Protein AF-A0A8S2L540-F1 (afdb_monomer)

Foldseek 3Di:
DDDPDDDPVNVVVVVVVVVVCCVVPVPDDDDDDDDPDDDPCVVDPPDDDDPQQQDAQDWDWDDDPPDRDIDIDTGRGGNVVVVVD

Solvent-accessible surface area (backbone atoms only — not comparable to full-atom values): 5683 Å² total; per-residue (Å²): 137,85,71,95,74,78,47,71,68,57,56,54,49,52,50,52,53,50,53,53,43,40,73,78,40,73,87,63,87,80,81,83,74,88,71,80,78,80,54,73,71,76,78,43,78,94,59,80,81,75,58,73,54,72,36,51,66,44,77,49,76,49,74,50,94,88,47,95,60,71,48,78,49,75,38,78,55,32,42,53,63,67,76,69,111

Radius of gyration: 24.69 Å; Cα contacts (8 Å, |Δi|>4): 61; chains: 1; bounding box: 48×24×63 Å

Secondary structure (DSSP, 8-state):
---TT--HHHHHHHHHHHHHHHHH-TT--------PPPPHHHHS-SSPPPPGGG--SEEEEEEETTEEEEEEEEESS-HHHHH--

pLDDT: mean 84.96, std 9.53, range [48.75, 95.12]

Sequence (85 aa):
LDIPFTGQATKVFGKRLRNLAKAVRPNTVLLTVPRPPPAVRDSFHNKDPIPKDIQSKLVYKIEKCDCESVYVGKTDRQATRRFGE

Organism: NCBI:txid1234261

Nearest PDB structures (foldseek):
  7y4l-assembly1_b7  TM=2.382E-01  e=6.531E+00  Porphyridium purpureum

Mean predicted aligned er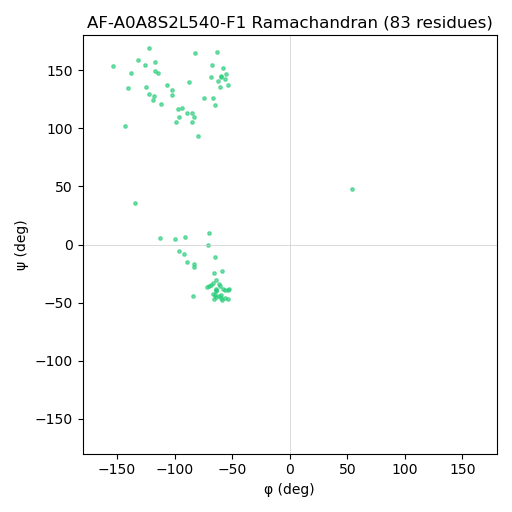ror: 12.78 Å

Structure (mmCIF, N/CA/C/O backbone):
data_AF-A0A8S2L540-F1
#
_entry.id   AF-A0A8S2L540-F1
#
loop_
_atom_site.group_PDB
_atom_site.id
_atom_site.type_symbol
_atom_site.l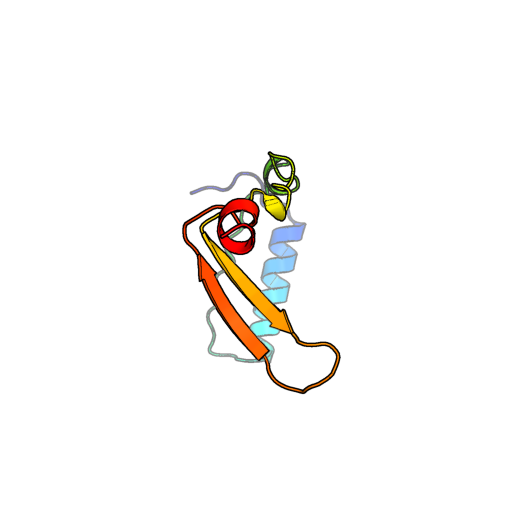abel_atom_id
_atom_site.label_alt_id
_atom_site.label_comp_id
_atom_site.label_asym_id
_atom_site.label_entity_id
_atom_site.label_seq_id
_atom_site.pdbx_PDB_ins_code
_atom_site.Cartn_x
_atom_site.Cartn_y
_atom_site.Cartn_z
_atom_site.occupancy
_atom_site.B_iso_or_equiv
_atom_site.auth_seq_id
_atom_site.auth_comp_id
_atom_site.auth_asym_id
_atom_site.auth_atom_id
_atom_site.pdbx_PDB_model_num
ATOM 1 N N . LEU A 1 1 ? -0.318 -6.844 27.439 1.00 49.09 1 LEU A N 1
ATOM 2 C CA . LEU A 1 1 ? 0.116 -5.791 26.494 1.00 49.09 1 LEU A CA 1
ATOM 3 C C . LEU A 1 1 ? -0.797 -4.596 26.710 1.00 49.09 1 LEU A C 1
ATOM 5 O O . LEU A 1 1 ? -1.875 -4.546 26.131 1.00 49.09 1 LEU A O 1
ATOM 9 N N . ASP A 1 2 ? -0.413 -3.711 27.626 1.00 48.75 2 ASP A N 1
ATOM 10 C CA . ASP A 1 2 ? -1.144 -2.471 27.884 1.00 48.75 2 ASP A CA 1
ATOM 11 C C . ASP A 1 2 ? -0.666 -1.427 26.877 1.00 48.75 2 ASP A C 1
ATOM 13 O O . ASP A 1 2 ? 0.508 -1.063 26.857 1.00 48.75 2 ASP A O 1
ATOM 17 N N . ILE A 1 3 ? -1.551 -1.012 25.973 1.00 59.28 3 ILE A N 1
ATOM 18 C CA . ILE A 1 3 ? -1.237 0.023 24.988 1.00 59.28 3 ILE A CA 1
ATOM 19 C C . ILE A 1 3 ? -1.591 1.358 25.649 1.00 59.28 3 ILE A C 1
ATOM 21 O O . ILE A 1 3 ? -2.774 1.612 25.886 1.00 59.28 3 ILE A O 1
ATOM 25 N N . PRO A 1 4 ? -0.608 2.226 25.940 1.00 58.41 4 PRO A N 1
ATOM 26 C CA . PRO A 1 4 ? -0.757 3.306 26.918 1.00 58.41 4 PRO A CA 1
ATOM 27 C C . PRO A 1 4 ? -1.678 4.458 26.477 1.00 58.41 4 PRO A C 1
ATOM 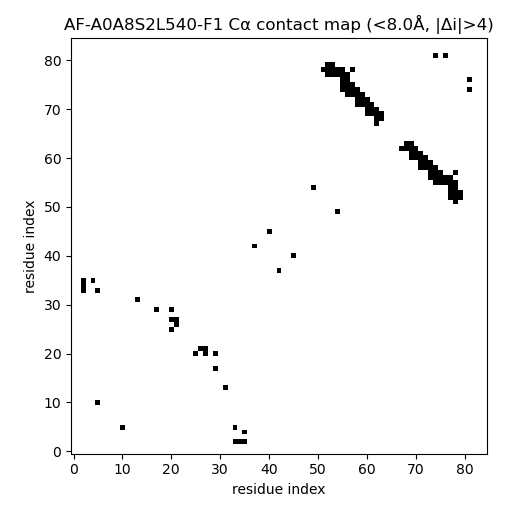29 O O . PRO A 1 4 ? -1.875 5.404 27.228 1.00 58.41 4 PRO A O 1
ATOM 32 N N . PHE A 1 5 ? -2.254 4.407 25.270 1.00 63.78 5 PHE A N 1
ATOM 33 C CA . PHE A 1 5 ? -2.883 5.566 24.632 1.00 63.78 5 PHE A CA 1
ATOM 34 C C . PHE A 1 5 ? 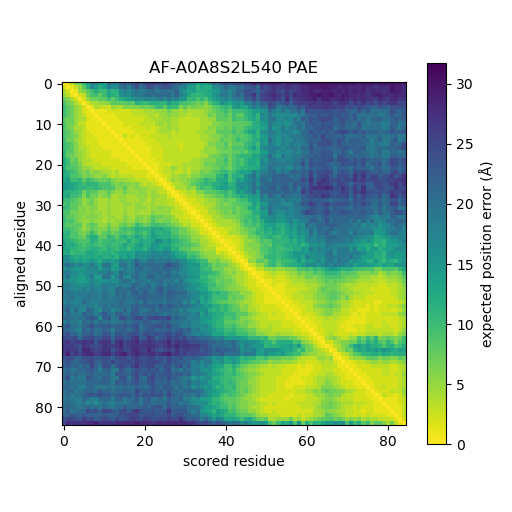-4.254 5.292 23.991 1.00 63.78 5 PHE A C 1
ATOM 36 O O . PHE A 1 5 ? -4.610 5.881 22.970 1.00 63.78 5 PHE A O 1
ATOM 43 N N . THR A 1 6 ? -5.091 4.424 24.573 1.00 70.12 6 THR A N 1
ATOM 44 C CA . THR A 1 6 ? -6.507 4.382 24.157 1.00 70.12 6 THR A CA 1
ATOM 45 C C . THR A 1 6 ? -7.299 5.512 24.816 1.00 70.12 6 THR A C 1
ATOM 47 O O . THR A 1 6 ? -7.812 5.363 25.927 1.00 70.12 6 THR A O 1
ATOM 50 N N . GLY A 1 7 ? -7.415 6.646 24.124 1.00 80.38 7 GLY A N 1
ATOM 51 C CA . GLY A 1 7 ? -8.291 7.745 24.534 1.00 80.38 7 GLY A CA 1
ATOM 52 C C . GLY A 1 7 ? -9.778 7.354 24.540 1.00 80.38 7 GLY A C 1
ATOM 53 O O . GLY A 1 7 ? -10.184 6.339 23.963 1.00 80.38 7 GLY A O 1
ATOM 54 N N . GLN A 1 8 ? -10.622 8.179 25.172 1.00 85.69 8 GLN A N 1
ATOM 55 C CA . GLN A 1 8 ? -12.076 7.947 25.230 1.00 85.69 8 GLN A CA 1
ATOM 56 C C . GLN A 1 8 ? -12.709 7.849 23.835 1.00 85.69 8 GLN A C 1
ATOM 58 O O . GLN A 1 8 ? -13.551 6.982 23.601 1.00 85.69 8 GLN A O 1
ATOM 63 N N . ALA A 1 9 ? -12.248 8.664 22.883 1.00 85.38 9 ALA A N 1
ATOM 64 C CA . ALA A 1 9 ? -12.711 8.629 21.497 1.00 85.38 9 ALA A CA 1
ATOM 65 C C . ALA A 1 9 ? -12.544 7.234 20.863 1.00 85.38 9 ALA A C 1
ATOM 67 O O . ALA A 1 9 ? -13.493 6.696 20.293 1.00 85.38 9 ALA A O 1
ATOM 68 N N . THR A 1 10 ? -11.384 6.595 21.045 1.00 85.69 10 THR A N 1
ATOM 69 C CA . THR A 1 10 ? -11.096 5.248 20.526 1.00 85.69 10 THR A CA 1
ATOM 70 C C . THR A 1 10 ? -12.007 4.191 21.154 1.00 85.69 10 THR A C 1
ATOM 72 O O . THR A 1 10 ? -12.508 3.303 20.461 1.00 85.69 10 THR A O 1
ATOM 75 N N . LYS A 1 11 ? -12.293 4.307 22.460 1.00 85.81 11 LYS A N 1
ATOM 76 C CA . LYS A 1 11 ? -13.223 3.408 23.166 1.00 85.81 11 LYS A CA 1
ATOM 77 C C . LYS A 1 11 ? -14.655 3.552 22.643 1.00 85.81 11 LYS A C 1
ATOM 79 O O . LYS A 1 11 ? -15.330 2.544 22.418 1.00 85.81 11 LYS A O 1
ATOM 84 N N . VAL A 1 12 ? -15.116 4.786 22.427 1.00 90.75 12 VAL A N 1
ATOM 85 C CA . VAL A 1 12 ? -16.443 5.081 21.859 1.00 90.75 12 VAL A CA 1
ATOM 86 C C . VAL A 1 12 ? -16.546 4.553 20.430 1.00 90.75 12 VAL A C 1
ATOM 88 O O . VAL A 1 12 ? -17.520 3.877 20.099 1.00 90.75 12 VAL A O 1
ATOM 91 N N . PHE A 1 13 ? -15.524 4.784 19.606 1.00 88.81 13 PHE A N 1
ATOM 92 C CA . PHE A 1 13 ? -15.466 4.276 18.239 1.00 88.81 13 PHE A CA 1
ATOM 93 C C . PHE A 1 13 ? -15.543 2.743 18.194 1.00 88.81 13 PHE A C 1
ATOM 95 O O . PHE A 1 13 ? -16.391 2.193 17.496 1.00 88.81 13 PHE A O 1
ATOM 102 N N . GLY A 1 14 ? -14.760 2.041 19.021 1.00 89.38 14 GLY A N 1
ATOM 103 C CA . GLY A 1 14 ? -14.811 0.577 19.105 1.00 89.38 14 GLY A CA 1
ATOM 104 C C . GLY A 1 14 ? -16.174 0.032 19.556 1.00 89.38 14 GLY A C 1
ATOM 105 O O . GLY A 1 14 ? -16.616 -1.015 19.084 1.00 89.38 14 GLY A O 1
ATOM 106 N N . LYS A 1 15 ? -16.894 0.742 20.439 1.00 89.19 15 LYS A N 1
ATOM 107 C CA . LYS A 1 15 ? -18.286 0.398 20.790 1.00 89.19 15 LYS A CA 1
ATOM 108 C C . LYS A 1 15 ? -19.230 0.565 19.596 1.00 89.19 15 LYS A C 1
ATOM 110 O O . LYS A 1 15 ? -19.994 -0.353 19.312 1.00 89.19 15 LYS A O 1
ATOM 115 N N . ARG A 1 16 ? -19.145 1.688 18.874 1.00 91.44 16 ARG A N 1
ATOM 116 C CA . ARG A 1 16 ? -19.961 1.935 17.672 1.00 91.44 16 ARG A CA 1
ATOM 117 C C . ARG A 1 16 ? -19.716 0.878 16.597 1.00 91.44 16 ARG A C 1
ATOM 119 O O . ARG A 1 16 ? -20.676 0.340 16.057 1.00 91.44 16 ARG A O 1
ATOM 126 N N . LEU A 1 17 ? -18.454 0.520 16.361 1.00 89.88 17 LEU A N 1
ATOM 127 C CA . LEU A 1 17 ? -18.071 -0.502 15.388 1.00 89.88 17 LEU A CA 1
ATOM 128 C C . LEU A 1 17 ? -18.666 -1.875 15.735 1.00 89.88 17 LEU A C 1
ATOM 130 O O . LEU A 1 17 ? -19.221 -2.548 14.872 1.00 89.88 17 LEU A O 1
ATOM 134 N N . ARG A 1 18 ? -18.614 -2.271 17.014 1.00 89.75 18 ARG A N 1
ATOM 135 C CA . ARG A 1 18 ? -19.235 -3.521 17.483 1.00 89.75 18 ARG A CA 1
ATOM 136 C C . ARG A 1 18 ? -20.754 -3.511 17.327 1.00 89.75 18 ARG A C 1
ATOM 138 O O . ARG A 1 18 ? -21.318 -4.528 16.941 1.00 89.75 18 ARG A O 1
ATOM 145 N N . ASN A 1 19 ? -21.409 -2.386 17.601 1.00 90.69 19 ASN A N 1
ATOM 146 C CA . ASN A 1 19 ? -22.859 -2.266 17.438 1.00 90.69 19 ASN A CA 1
ATOM 147 C C . ASN A 1 19 ? -23.274 -2.352 15.963 1.00 90.69 19 ASN A C 1
ATOM 149 O O . ASN A 1 19 ? -24.215 -3.071 15.642 1.00 90.69 19 ASN A O 1
ATOM 153 N N . LEU A 1 20 ? -22.533 -1.692 15.067 1.00 89.75 20 LEU A N 1
ATOM 154 C CA . LEU A 1 20 ? -22.736 -1.805 13.620 1.00 89.75 20 LEU A CA 1
ATOM 155 C C . LEU A 1 20 ? -22.557 -3.243 13.138 1.00 89.75 20 LEU A C 1
ATOM 157 O O . LEU A 1 20 ? -23.393 -3.763 12.408 1.00 89.75 20 LEU A O 1
ATOM 161 N N . ALA A 1 21 ? -21.498 -3.914 13.580 1.00 89.44 21 ALA A N 1
ATOM 162 C CA . ALA A 1 21 ? -21.257 -5.284 13.165 1.00 89.44 21 ALA A CA 1
ATOM 163 C C . ALA A 1 21 ? -22.341 -6.253 13.639 1.00 89.44 21 ALA A C 1
ATOM 165 O O . ALA A 1 21 ? -22.748 -7.112 12.864 1.00 89.44 21 ALA A O 1
ATOM 166 N N . LYS A 1 22 ? -22.862 -6.078 14.860 1.00 88.75 22 LYS A N 1
ATOM 167 C CA . LYS A 1 22 ? -24.007 -6.855 15.356 1.00 88.75 22 LYS A CA 1
ATOM 168 C C . LYS A 1 22 ? -25.262 -6.661 14.505 1.00 88.75 22 LYS A C 1
ATOM 170 O O . LYS A 1 22 ? -26.005 -7.620 14.332 1.00 88.75 22 LYS A O 1
ATOM 175 N N . ALA A 1 23 ? -25.483 -5.456 13.972 1.00 89.81 23 ALA A N 1
ATOM 176 C CA . ALA A 1 23 ? -26.617 -5.171 13.094 1.00 89.81 23 ALA A CA 1
ATOM 177 C C . ALA A 1 23 ? -26.503 -5.885 11.735 1.00 89.81 23 ALA A C 1
ATOM 179 O O . ALA A 1 23 ? -27.511 -6.314 11.187 1.00 89.81 23 ALA A O 1
ATOM 180 N N . VAL A 1 24 ? -25.285 -6.040 11.203 1.00 91.44 24 VAL A N 1
ATOM 181 C CA . VAL A 1 24 ? -25.052 -6.715 9.913 1.00 91.44 24 VAL A CA 1
ATOM 182 C C . VAL A 1 24 ? -24.961 -8.235 10.075 1.00 91.44 24 VAL A C 1
ATOM 184 O O . VAL A 1 24 ? -25.531 -8.982 9.283 1.00 91.44 24 VAL A O 1
ATOM 187 N N . ARG A 1 25 ? -24.226 -8.715 11.086 1.00 89.75 25 ARG A N 1
ATOM 188 C CA . ARG A 1 25 ? -24.040 -10.140 11.394 1.00 89.75 25 ARG A CA 1
ATOM 189 C C . ARG A 1 25 ? -24.004 -10.355 12.912 1.00 89.75 25 ARG A C 1
ATOM 191 O O . ARG A 1 25 ? -22.961 -10.148 13.536 1.00 89.75 25 ARG A O 1
ATOM 198 N N . PRO A 1 26 ? -25.102 -10.837 13.519 1.00 84.44 26 PRO A N 1
ATOM 199 C CA . PRO A 1 26 ? -25.207 -10.941 14.974 1.00 84.44 26 PRO A CA 1
ATOM 200 C C . PRO A 1 26 ? -24.233 -11.958 15.587 1.00 84.44 26 PRO A C 1
ATOM 202 O O . PRO A 1 26 ? -23.838 -11.803 16.738 1.00 84.44 26 PRO A O 1
ATOM 205 N N . ASN A 1 27 ? -23.795 -12.958 14.815 1.00 88.94 27 ASN A N 1
ATOM 206 C CA . ASN A 1 27 ? -22.927 -14.039 15.294 1.00 88.94 27 ASN A CA 1
ATOM 207 C C . ASN A 1 27 ? -21.419 -13.762 15.152 1.00 88.94 27 ASN A C 1
ATOM 209 O O . ASN A 1 27 ? -20.599 -14.649 15.375 1.00 88.94 27 ASN A O 1
ATOM 213 N N . THR A 1 28 ? -21.018 -12.556 14.740 1.00 83.69 28 THR A N 1
ATOM 214 C CA . THR A 1 28 ? -19.600 -12.216 14.558 1.00 83.69 28 THR A CA 1
ATOM 215 C C . THR A 1 28 ? -19.018 -11.573 15.818 1.00 83.69 28 THR A C 1
ATOM 217 O O . THR A 1 28 ? -19.420 -10.481 16.221 1.00 83.69 28 THR A O 1
ATOM 220 N N . VAL A 1 29 ? -18.020 -12.221 16.425 1.00 83.31 29 VAL A N 1
ATOM 221 C CA . VAL A 1 29 ? -17.255 -11.658 17.549 1.00 83.31 29 VAL A CA 1
ATOM 222 C C . VAL A 1 29 ? -16.150 -10.755 17.006 1.00 83.31 29 VAL A C 1
ATOM 224 O O . VAL A 1 29 ? -15.183 -11.220 16.409 1.00 83.31 29 VAL A O 1
ATOM 227 N N . LEU A 1 30 ? -16.292 -9.445 17.213 1.00 83.56 30 LEU A N 1
ATOM 228 C CA . LEU A 1 30 ? -15.333 -8.446 16.741 1.00 83.56 30 LEU A CA 1
ATOM 229 C C . LEU A 1 30 ? -14.347 -8.054 17.843 1.00 83.56 30 LEU A C 1
ATOM 231 O O . LEU A 1 30 ? -14.727 -7.466 18.860 1.00 83.56 30 LEU A O 1
ATOM 235 N N . LEU A 1 31 ? -13.068 -8.344 17.605 1.00 83.31 31 LEU A N 1
ATOM 236 C CA . LEU A 1 31 ? -11.962 -7.961 18.475 1.00 83.31 31 LEU A CA 1
ATOM 237 C C . LEU A 1 31 ? -11.331 -6.665 17.961 1.00 83.31 31 LEU A C 1
ATOM 239 O O . LEU A 1 31 ? -10.679 -6.632 16.921 1.00 83.31 31 LEU A O 1
ATOM 243 N N . THR A 1 32 ? -11.528 -5.575 18.698 1.00 79.31 32 THR A N 1
ATOM 244 C CA . THR A 1 32 ? -10.8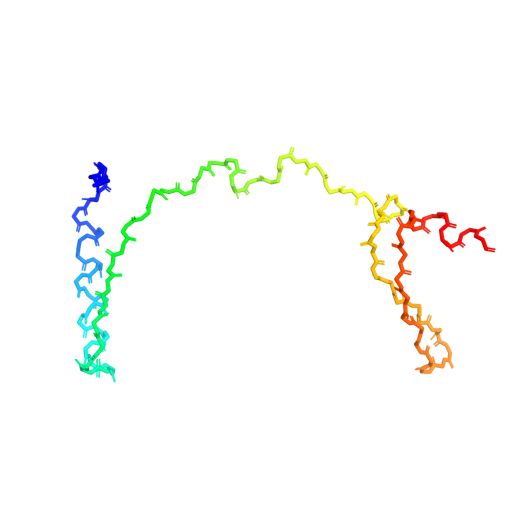70 -4.297 18.413 1.00 79.31 32 THR A CA 1
ATOM 245 C C . THR A 1 32 ? -9.492 -4.289 19.064 1.00 79.31 32 THR A C 1
ATOM 247 O O . THR A 1 32 ? -9.399 -4.139 20.283 1.00 79.31 32 THR A O 1
ATOM 250 N N . VAL A 1 33 ? -8.435 -4.436 18.265 1.00 82.31 33 VAL A N 1
ATOM 251 C CA . VAL A 1 33 ?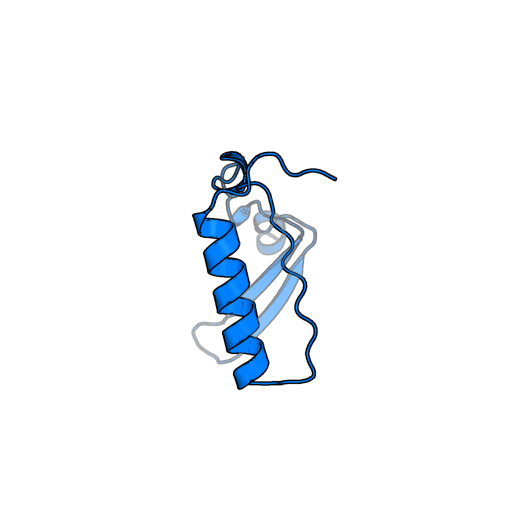 -7.045 -4.337 18.731 1.00 82.31 33 VAL A CA 1
ATOM 252 C C . VAL A 1 33 ? -6.529 -2.935 18.398 1.00 82.31 33 VAL A C 1
ATOM 254 O O . VAL A 1 33 ? -6.298 -2.648 17.221 1.00 82.31 33 VAL A O 1
ATOM 257 N N . PRO A 1 34 ? -6.388 -2.032 19.386 1.00 76.88 34 PRO A N 1
ATOM 258 C CA . PRO A 1 34 ? -5.784 -0.734 19.134 1.00 76.88 34 PRO A CA 1
ATOM 259 C C . PRO A 1 34 ? -4.334 -0.941 18.689 1.00 76.88 34 PRO A C 1
ATOM 261 O O . PRO A 1 34 ? -3.641 -1.821 19.195 1.00 76.88 34 PRO A O 1
ATOM 264 N N . ARG A 1 35 ? -3.876 -0.153 17.719 1.00 76.81 35 ARG A N 1
ATOM 265 C CA . ARG A 1 35 ? -2.473 -0.129 17.299 1.00 76.81 35 ARG A CA 1
ATOM 266 C C . ARG A 1 35 ? -1.893 1.255 17.573 1.00 76.81 35 ARG A C 1
ATOM 268 O O . ARG A 1 35 ? -2.651 2.228 17.542 1.00 76.81 35 ARG A O 1
ATOM 275 N N . PRO A 1 36 ? -0.587 1.355 17.865 1.00 77.94 36 PRO A N 1
ATOM 276 C CA . PRO A 1 36 ? 0.072 2.650 17.903 1.00 77.94 36 PRO A CA 1
ATOM 277 C C . PRO A 1 36 ? -0.078 3.354 16.543 1.00 77.94 36 PRO A C 1
ATOM 279 O O . PRO A 1 36 ? -0.212 2.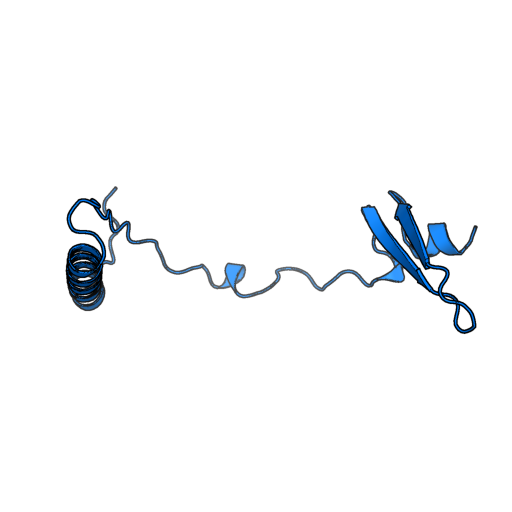671 15.519 1.00 77.94 36 PRO A O 1
ATOM 282 N N . PRO A 1 37 ? -0.068 4.698 16.520 1.00 78.81 37 PRO A N 1
ATOM 283 C CA . PRO A 1 37 ? -0.017 5.437 15.268 1.00 78.81 37 PRO A CA 1
ATOM 284 C C . PRO A 1 37 ? 1.205 4.990 14.449 1.00 78.81 37 PRO A C 1
ATOM 286 O O . PRO A 1 37 ? 2.233 4.654 15.050 1.00 78.81 37 PRO A O 1
ATOM 289 N N . PRO A 1 38 ? 1.119 4.985 13.106 1.00 81.38 38 PRO A N 1
ATOM 290 C CA . PRO A 1 38 ? 2.292 4.761 12.273 1.00 81.38 38 PRO A CA 1
ATOM 291 C C . PRO A 1 38 ? 3.365 5.792 12.625 1.00 81.38 38 PRO A C 1
ATOM 293 O O . PRO A 1 38 ? 3.061 6.952 12.920 1.00 81.38 38 PRO A O 1
ATOM 296 N N . ALA A 1 39 ? 4.625 5.369 12.624 1.00 82.31 39 ALA A N 1
ATOM 297 C CA . ALA A 1 39 ? 5.718 6.301 12.829 1.00 82.31 39 ALA A CA 1
ATOM 298 C C . ALA A 1 39 ? 5.809 7.243 11.620 1.00 82.31 39 ALA A C 1
ATOM 300 O O . ALA A 1 39 ? 5.438 6.880 10.505 1.00 82.31 39 ALA A O 1
ATOM 301 N N . VAL A 1 40 ? 6.357 8.446 11.812 1.00 81.19 40 VAL A N 1
ATOM 302 C CA . VAL A 1 40 ? 6.542 9.416 10.714 1.00 81.19 40 VAL A CA 1
ATOM 303 C C . VAL A 1 40 ? 7.310 8.782 9.547 1.00 81.19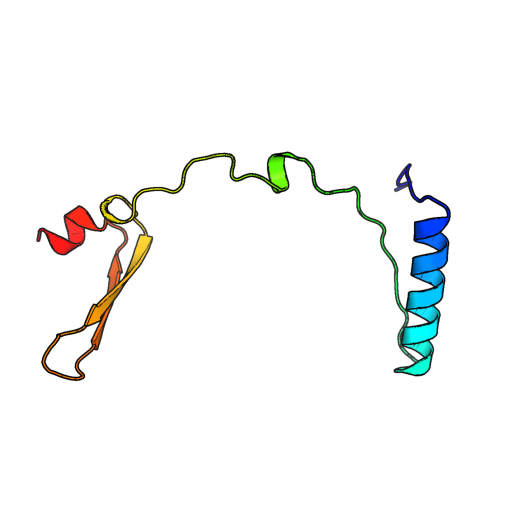 40 VAL A C 1
ATOM 305 O O . VAL A 1 40 ? 6.920 8.939 8.397 1.00 81.19 40 VAL A O 1
ATOM 308 N N . ARG A 1 41 ? 8.325 7.958 9.843 1.00 80.12 41 ARG A N 1
ATOM 309 C CA . ARG A 1 41 ? 9.095 7.191 8.846 1.00 80.12 41 ARG A CA 1
ATOM 310 C C . ARG A 1 41 ? 8.258 6.235 7.986 1.00 80.12 41 ARG A C 1
ATOM 312 O O . ARG A 1 41 ? 8.716 5.838 6.930 1.00 80.12 41 ARG A O 1
ATOM 319 N N . ASP A 1 42 ? 7.081 5.821 8.451 1.00 80.19 42 ASP A N 1
ATOM 320 C CA . ASP A 1 42 ? 6.195 4.927 7.698 1.00 80.19 42 ASP A CA 1
ATOM 321 C C . ASP A 1 42 ? 5.346 5.728 6.693 1.00 80.19 42 ASP A C 1
ATOM 323 O O . ASP A 1 42 ? 4.774 5.161 5.767 1.00 80.19 42 ASP A O 1
ATOM 327 N N . SER A 1 43 ? 5.266 7.053 6.867 1.00 84.19 43 SER A N 1
ATOM 328 C CA . SER A 1 43 ? 4.553 7.971 5.969 1.00 84.19 43 SER A CA 1
ATOM 329 C C . SER A 1 43 ? 5.434 8.496 4.832 1.00 84.19 43 SER A C 1
ATOM 331 O O . SER A 1 43 ? 4.915 9.032 3.856 1.00 84.19 43 SER A O 1
ATOM 333 N N . PHE A 1 44 ? 6.756 8.343 4.943 1.00 82.12 44 PHE A N 1
ATOM 334 C CA . PHE A 1 44 ? 7.721 8.824 3.959 1.00 82.12 44 PHE A CA 1
ATOM 335 C C . PHE A 1 44 ? 8.609 7.680 3.487 1.00 82.12 44 PHE A C 1
ATOM 337 O O . PHE A 1 44 ? 9.128 6.900 4.281 1.00 82.12 44 PHE A O 1
ATOM 344 N N . HIS A 1 45 ? 8.829 7.595 2.179 1.00 77.75 45 HIS A N 1
ATOM 345 C CA . HIS A 1 45 ? 9.844 6.692 1.659 1.00 77.75 45 HIS A CA 1
ATOM 346 C C . HIS A 1 45 ? 11.218 7.169 2.150 1.00 77.75 45 HIS A C 1
ATOM 348 O O . HIS A 1 45 ? 11.632 8.283 1.855 1.00 77.75 45 HIS A O 1
ATOM 354 N N . ASN A 1 46 ? 11.936 6.319 2.892 1.00 74.44 46 ASN A N 1
ATOM 355 C CA . ASN A 1 46 ? 13.279 6.634 3.406 1.00 74.44 46 ASN A CA 1
ATOM 356 C C . ASN A 1 46 ? 14.337 6.822 2.301 1.00 74.44 46 ASN A C 1
ATOM 358 O O . ASN A 1 46 ? 15.464 7.208 2.599 1.00 74.44 46 ASN A O 1
ATOM 362 N N . LYS A 1 47 ? 14.019 6.470 1.052 1.00 83.12 47 LYS A N 1
ATOM 363 C CA . LYS A 1 47 ? 14.915 6.578 -0.098 1.00 83.12 47 LYS A CA 1
ATOM 364 C C . LYS A 1 47 ? 14.154 7.115 -1.295 1.00 83.12 47 LYS A C 1
ATOM 366 O O . LYS A 1 47 ? 12.980 6.784 -1.475 1.00 83.12 47 LYS A O 1
ATOM 371 N N . ASP A 1 48 ? 14.865 7.860 -2.128 1.00 86.25 48 ASP A N 1
ATOM 372 C CA . ASP A 1 48 ? 14.362 8.266 -3.429 1.00 86.25 48 ASP A CA 1
ATOM 373 C C . ASP A 1 48 ? 14.045 7.035 -4.294 1.00 86.25 48 ASP A C 1
ATOM 375 O O . ASP A 1 48 ? 14.729 6.003 -4.196 1.00 86.25 48 ASP A O 1
ATOM 379 N N . PRO A 1 49 ? 13.000 7.104 -5.136 1.00 87.12 49 PRO A N 1
ATOM 380 C CA . PRO A 1 49 ? 12.685 6.027 -6.058 1.00 87.12 49 PRO A CA 1
ATOM 381 C C . PRO A 1 49 ? 13.853 5.795 -7.020 1.00 87.12 49 PRO A C 1
ATOM 383 O O . PRO A 1 49 ? 14.418 6.728 -7.587 1.00 87.12 49 PRO A O 1
ATOM 386 N N . ILE A 1 50 ? 14.194 4.525 -7.237 1.00 88.56 50 ILE A N 1
ATOM 387 C CA . ILE A 1 50 ? 15.239 4.140 -8.187 1.00 88.56 50 ILE A CA 1
ATOM 388 C C . ILE A 1 50 ? 14.756 4.494 -9.608 1.00 88.56 50 ILE A C 1
ATOM 390 O O . ILE A 1 50 ? 13.674 4.033 -9.988 1.00 88.56 50 ILE A O 1
ATOM 394 N N . PRO A 1 51 ? 15.522 5.258 -10.411 1.00 92.38 51 PRO A N 1
ATOM 395 C CA . PRO A 1 51 ? 15.187 5.540 -11.806 1.00 92.38 51 PRO A CA 1
ATOM 396 C C . PRO A 1 51 ? 14.948 4.255 -12.603 1.00 92.38 51 PRO A C 1
ATOM 398 O O . PRO A 1 51 ? 15.702 3.292 -12.458 1.00 92.38 51 PRO A O 1
ATOM 401 N N . LYS A 1 52 ? 13.910 4.242 -13.451 1.00 89.75 52 LYS A N 1
ATOM 402 C CA . LYS A 1 52 ? 13.433 3.039 -14.163 1.00 89.75 52 LYS A CA 1
ATOM 403 C C . LYS A 1 52 ? 14.540 2.312 -14.929 1.00 89.75 52 LYS A C 1
ATOM 405 O O . LYS A 1 52 ? 14.587 1.087 -14.908 1.00 89.75 52 LYS A O 1
ATOM 410 N N . ASP A 1 53 ? 15.455 3.061 -15.530 1.00 89.31 53 ASP A N 1
ATOM 411 C CA . ASP A 1 53 ? 16.510 2.516 -16.385 1.00 89.31 53 ASP A CA 1
ATOM 412 C C . ASP A 1 53 ? 17.511 1.654 -15.596 1.00 89.31 53 ASP A C 1
ATOM 414 O O . ASP A 1 53 ? 17.986 0.626 -16.077 1.00 89.31 53 ASP A O 1
ATOM 418 N N . ILE A 1 54 ? 17.764 1.998 -14.331 1.00 92.12 54 ILE A N 1
ATOM 419 C CA . ILE A 1 54 ? 18.703 1.265 -13.471 1.00 92.12 54 ILE A CA 1
ATOM 420 C C . ILE A 1 54 ? 18.009 0.286 -12.512 1.00 92.12 54 ILE A C 1
ATOM 422 O O . ILE A 1 54 ? 18.676 -0.349 -11.689 1.00 92.12 54 ILE A O 1
ATOM 426 N N . GLN A 1 55 ? 16.685 0.129 -12.608 1.00 93.19 55 GLN A N 1
ATOM 427 C CA . GLN A 1 55 ? 15.955 -0.883 -11.844 1.00 93.19 55 GLN A CA 1
ATOM 428 C C . GLN A 1 55 ? 16.316 -2.290 -12.332 1.00 93.19 55 GLN A C 1
ATOM 430 O O . GLN A 1 55 ? 16.517 -2.522 -13.521 1.00 93.19 55 GLN A O 1
ATOM 435 N N . SER A 1 56 ? 16.379 -3.240 -11.400 1.00 94.31 56 SER A N 1
ATOM 436 C CA . SER A 1 56 ? 16.611 -4.670 -11.652 1.00 94.31 56 SER A CA 1
ATOM 437 C C . SER A 1 56 ? 15.454 -5.493 -11.082 1.00 94.31 56 SER A C 1
ATOM 439 O O . SER A 1 56 ? 14.639 -4.953 -10.334 1.00 94.31 56 SER A O 1
ATOM 441 N N . LYS A 1 57 ? 15.378 -6.789 -11.418 1.00 94.75 57 LYS A N 1
ATOM 442 C CA . LYS A 1 57 ? 14.301 -7.699 -10.970 1.00 94.75 57 LYS A CA 1
ATOM 443 C C . LYS A 1 57 ? 12.904 -7.170 -11.297 1.00 94.75 57 LYS A C 1
ATOM 445 O O . LYS A 1 57 ? 12.014 -7.146 -10.450 1.00 94.75 57 LYS A O 1
ATOM 450 N N . LEU A 1 58 ? 12.727 -6.731 -12.536 1.00 93.75 58 LEU A N 1
ATOM 451 C CA . LEU A 1 58 ? 11.487 -6.127 -13.009 1.00 93.75 58 LEU A CA 1
ATOM 452 C C . LEU A 1 58 ? 10.842 -6.954 -14.116 1.00 93.75 58 LEU A C 1
ATOM 454 O O . LEU A 1 58 ? 11.497 -7.723 -14.828 1.00 93.75 58 LEU A O 1
ATOM 458 N N . VAL A 1 59 ? 9.537 -6.754 -14.257 1.00 94.31 59 VAL A N 1
ATOM 459 C CA . VAL A 1 59 ? 8.744 -7.216 -15.393 1.00 94.31 59 VAL A CA 1
ATOM 460 C C . VAL A 1 59 ? 8.508 -6.015 -16.298 1.00 94.31 59 VAL A C 1
ATOM 462 O O . VAL A 1 59 ? 8.155 -4.940 -15.818 1.00 94.31 59 VAL A O 1
ATOM 465 N N . TYR A 1 60 ? 8.726 -6.191 -17.597 1.00 91.81 60 TYR A N 1
ATOM 466 C CA . TYR A 1 60 ? 8.566 -5.142 -18.596 1.00 91.81 60 TYR A CA 1
ATOM 467 C C . TYR A 1 60 ? 7.629 -5.591 -19.715 1.00 91.81 60 TYR A C 1
ATOM 469 O O . TYR A 1 60 ? 7.480 -6.784 -19.989 1.00 91.81 60 TYR A O 1
ATOM 477 N N . LYS A 1 61 ? 7.010 -4.603 -20.360 1.00 93.12 61 LYS A N 1
ATOM 478 C CA . LYS A 1 61 ? 6.111 -4.763 -21.499 1.00 93.12 61 LYS A CA 1
ATOM 479 C C . LYS A 1 61 ? 6.669 -3.950 -22.663 1.00 93.12 61 LYS A C 1
ATOM 481 O O . LYS A 1 61 ? 6.989 -2.780 -22.475 1.00 93.12 61 LYS A O 1
ATOM 486 N N . ILE A 1 62 ? 6.795 -4.569 -23.831 1.00 90.31 62 ILE A N 1
ATOM 487 C CA . ILE A 1 62 ? 7.122 -3.894 -25.089 1.00 90.31 62 ILE A CA 1
ATOM 488 C C . ILE A 1 62 ? 5.886 -3.983 -25.977 1.00 90.31 62 ILE A C 1
ATOM 490 O O . ILE A 1 62 ? 5.413 -5.079 -26.287 1.00 90.31 62 ILE A O 1
ATOM 494 N N . GLU A 1 63 ? 5.370 -2.824 -26.360 1.00 91.56 63 GLU A N 1
ATOM 495 C CA . GLU A 1 63 ? 4.268 -2.674 -27.305 1.00 91.56 63 GLU A CA 1
ATOM 496 C C . GLU A 1 63 ? 4.841 -2.155 -28.623 1.00 91.56 63 GLU A C 1
ATOM 498 O O . GLU A 1 63 ? 5.715 -1.285 -28.621 1.00 91.56 63 GLU A O 1
ATOM 503 N N . LYS A 1 64 ? 4.384 -2.699 -29.753 1.00 87.44 64 LYS A N 1
ATOM 504 C CA . LYS A 1 64 ? 4.685 -2.119 -31.065 1.00 87.44 64 LYS A CA 1
ATOM 505 C C . LYS A 1 64 ? 3.633 -1.065 -31.395 1.00 87.44 64 LYS A C 1
ATOM 507 O O . LYS A 1 64 ? 2.455 -1.292 -31.155 1.00 87.44 64 LYS A O 1
ATOM 512 N N . CYS A 1 65 ? 4.053 0.054 -31.984 1.00 80.00 65 CYS A N 1
ATOM 513 C CA . CYS A 1 65 ? 3.134 1.134 -32.361 1.00 80.00 65 CYS A CA 1
ATOM 514 C C . CYS A 1 65 ? 2.112 0.716 -33.432 1.00 80.00 65 CYS A C 1
ATOM 516 O O . CYS A 1 65 ? 0.992 1.212 -33.414 1.00 80.00 65 CYS A O 1
ATOM 518 N N . ASP A 1 66 ? 2.476 -0.221 -34.316 1.00 82.81 66 ASP A N 1
ATOM 519 C CA . ASP A 1 66 ? 1.709 -0.503 -35.540 1.00 82.81 66 ASP A CA 1
ATOM 520 C C . ASP A 1 66 ? 1.033 -1.886 -35.557 1.00 82.81 66 ASP A C 1
ATOM 522 O O . ASP A 1 66 ? 0.459 -2.292 -36.567 1.00 82.81 66 ASP A O 1
ATOM 526 N N . CYS A 1 67 ? 1.096 -2.648 -34.461 1.00 83.00 67 CYS A N 1
ATOM 527 C CA . CYS A 1 67 ? 0.353 -3.902 -34.337 1.00 83.00 67 CYS A CA 1
ATOM 528 C C . CYS A 1 67 ? 0.042 -4.250 -32.878 1.00 83.00 67 CYS A C 1
ATOM 530 O O . CYS A 1 67 ? 0.798 -3.916 -31.971 1.00 83.00 67 CYS A O 1
ATOM 532 N N . GLU A 1 68 ? -1.035 -5.006 -32.652 1.00 85.44 68 GLU A N 1
ATOM 533 C CA . GLU A 1 68 ? -1.496 -5.426 -31.315 1.00 85.44 68 GLU A CA 1
ATOM 534 C C . GLU A 1 68 ? -0.580 -6.462 -30.630 1.00 85.44 68 GLU A C 1
ATOM 536 O O . GLU A 1 68 ? -0.927 -7.046 -29.603 1.00 85.44 68 GLU A O 1
ATOM 541 N N . SER A 1 69 ? 0.609 -6.726 -31.180 1.00 87.19 69 SER A N 1
ATOM 542 C CA . SER A 1 69 ? 1.543 -7.667 -30.575 1.00 87.19 69 SER A CA 1
ATOM 543 C C . SER A 1 69 ? 2.196 -7.056 -29.336 1.00 87.19 69 SER A C 1
ATOM 545 O O . SER A 1 69 ? 2.832 -6.001 -29.407 1.00 87.19 69 SER A O 1
ATOM 547 N N . VAL A 1 70 ? 2.095 -7.767 -28.217 1.00 92.31 70 VAL A N 1
ATOM 548 C CA . VAL A 1 70 ? 2.678 -7.373 -26.936 1.00 92.31 70 VAL A CA 1
ATOM 549 C C . VAL A 1 70 ? 3.696 -8.418 -26.502 1.00 92.31 70 VAL A C 1
ATOM 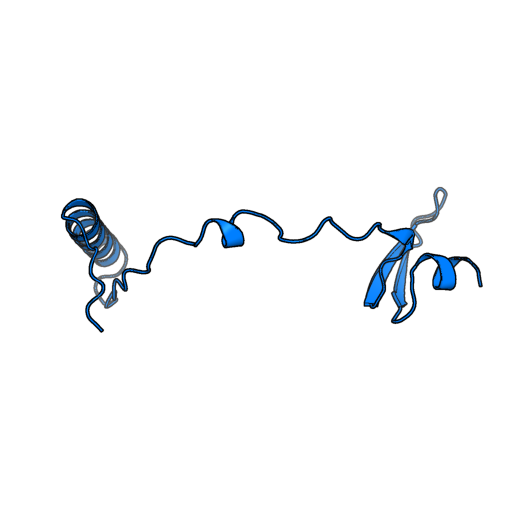551 O O . VAL A 1 70 ? 3.372 -9.601 -26.405 1.00 92.31 70 VAL A O 1
ATOM 554 N N . TYR A 1 71 ? 4.910 -7.979 -26.173 1.00 91.50 71 TYR A N 1
ATOM 555 C CA . TYR A 1 71 ? 5.908 -8.820 -25.516 1.00 91.50 71 TYR A CA 1
ATOM 556 C C . TYR A 1 71 ? 5.984 -8.485 -24.027 1.00 91.50 71 TYR A C 1
ATOM 558 O O . TYR A 1 71 ? 6.160 -7.325 -23.654 1.00 91.50 71 TYR A O 1
ATOM 566 N N . VAL A 1 72 ? 5.889 -9.504 -23.172 1.00 94.12 72 VAL A N 1
ATOM 567 C CA . VAL A 1 72 ? 6.066 -9.374 -21.721 1.00 94.12 72 VAL A CA 1
ATOM 568 C C . VAL A 1 72 ? 7.246 -10.233 -21.295 1.00 94.12 72 VAL A C 1
ATOM 570 O O . VAL A 1 72 ? 7.272 -11.436 -21.546 1.00 94.12 72 VAL A O 1
ATOM 573 N N . GLY A 1 73 ? 8.225 -9.614 -20.639 1.00 92.38 73 GLY A N 1
ATOM 574 C CA . GLY A 1 73 ? 9.441 -10.280 -20.185 1.00 92.38 73 GLY A CA 1
ATOM 575 C C . GLY A 1 73 ? 9.765 -9.963 -18.731 1.00 92.38 73 GLY A C 1
ATOM 576 O O . GLY A 1 73 ? 9.340 -8.946 -18.188 1.00 92.38 73 GLY A O 1
ATOM 577 N N . LYS A 1 74 ? 10.562 -10.830 -18.102 1.00 95.12 74 LYS A N 1
ATOM 578 C CA . LYS A 1 74 ? 11.181 -10.578 -16.793 1.00 95.12 74 LYS A CA 1
ATOM 579 C C . LYS A 1 74 ? 12.696 -10.499 -16.940 1.00 95.12 74 LYS A C 1
ATOM 581 O O . LYS A 1 74 ? 13.263 -11.176 -17.797 1.00 95.12 74 LYS A O 1
ATOM 586 N N . THR A 1 75 ? 13.353 -9.690 -16.118 1.00 92.50 75 THR A N 1
ATOM 587 C CA . THR A 1 75 ? 14.818 -9.605 -16.081 1.00 92.50 75 THR A CA 1
ATOM 588 C C . THR A 1 75 ? 15.324 -9.472 -14.653 1.00 92.50 75 THR A C 1
ATOM 590 O O . THR A 1 75 ? 14.824 -8.652 -13.887 1.00 92.50 75 THR A O 1
ATOM 593 N N . ASP A 1 76 ? 16.356 -10.245 -14.314 1.00 94.00 76 ASP A N 1
ATOM 594 C CA . ASP A 1 76 ? 17.124 -10.071 -13.075 1.00 94.00 76 ASP A CA 1
ATOM 595 C C . ASP A 1 76 ? 18.204 -8.982 -13.214 1.00 94.00 76 ASP A C 1
ATOM 597 O O . ASP A 1 76 ? 18.674 -8.439 -12.215 1.00 94.00 76 ASP A O 1
ATOM 601 N N . ARG A 1 77 ? 18.581 -8.627 -14.452 1.00 91.00 77 ARG A N 1
ATOM 602 C CA . ARG A 1 77 ? 19.533 -7.550 -14.778 1.00 91.00 77 ARG A CA 1
ATOM 603 C C . ARG A 1 77 ? 18.846 -6.182 -14.774 1.00 91.00 77 ARG A C 1
ATOM 605 O O . ARG A 1 77 ? 17.621 -6.101 -14.849 1.00 91.00 77 ARG A O 1
ATOM 612 N N . GLN A 1 78 ? 19.646 -5.115 -14.735 1.00 93.06 78 GLN A N 1
ATOM 613 C CA . GLN A 1 78 ? 19.166 -3.737 -14.891 1.00 93.06 78 GLN A CA 1
ATOM 614 C C . GLN A 1 78 ? 18.477 -3.523 -16.250 1.00 93.06 78 GLN A C 1
ATOM 616 O O . GLN A 1 78 ? 18.948 -4.075 -17.248 1.00 93.06 78 GLN A O 1
ATOM 621 N N . ALA A 1 79 ? 17.418 -2.705 -16.304 1.00 90.69 79 ALA A N 1
ATOM 622 C CA . ALA A 1 79 ? 16.684 -2.417 -17.542 1.00 90.69 79 ALA A CA 1
ATOM 623 C C . ALA A 1 79 ? 17.603 -1.926 -18.671 1.00 90.69 79 ALA A C 1
ATOM 625 O O . ALA A 1 79 ? 17.558 -2.495 -19.759 1.00 90.69 79 ALA A O 1
ATOM 626 N N . THR A 1 80 ? 18.504 -0.969 -18.411 1.00 92.69 80 THR A N 1
ATOM 627 C CA . THR A 1 80 ? 19.451 -0.469 -19.426 1.00 92.69 80 THR A CA 1
ATOM 628 C C . THR A 1 80 ? 20.295 -1.588 -20.035 1.00 92.69 80 THR A C 1
ATOM 630 O O . THR A 1 80 ? 20.517 -1.605 -21.238 1.00 92.69 80 THR A O 1
ATOM 633 N N . ARG A 1 81 ? 20.737 -2.561 -19.226 1.00 91.62 81 ARG A N 1
ATOM 634 C CA . ARG A 1 81 ? 21.522 -3.701 -19.729 1.00 91.62 81 ARG A CA 1
ATOM 635 C C . ARG A 1 81 ? 20.668 -4.665 -20.543 1.00 91.62 81 ARG A C 1
ATOM 637 O O . ARG A 1 81 ? 21.151 -5.214 -21.516 1.00 91.62 81 ARG A O 1
ATOM 644 N N . ARG A 1 82 ? 19.407 -4.874 -20.150 1.00 91.44 82 ARG A N 1
ATOM 645 C CA . ARG A 1 82 ? 18.497 -5.778 -20.863 1.00 91.44 82 ARG A CA 1
ATOM 646 C C . ARG A 1 82 ? 18.077 -5.236 -22.232 1.00 91.44 82 ARG A C 1
ATOM 648 O O . ARG A 1 82 ? 17.874 -6.038 -23.131 1.00 91.44 82 ARG A O 1
ATOM 655 N N . PHE A 1 83 ? 17.901 -3.923 -22.367 1.00 88.31 83 PHE A N 1
ATOM 656 C CA . PHE A 1 83 ? 17.490 -3.293 -23.628 1.00 88.31 83 PHE A CA 1
ATOM 657 C C . PHE A 1 83 ? 18.662 -2.839 -24.512 1.00 88.31 83 PHE A C 1
ATOM 659 O O . PHE A 1 83 ? 18.424 -2.402 -25.631 1.00 88.31 83 PHE A O 1
ATOM 666 N N . GLY A 1 84 ? 19.900 -2.901 -24.010 1.00 84.38 84 GLY A N 1
ATOM 667 C CA . GLY A 1 84 ? 21.114 -2.574 -24.766 1.00 84.38 84 GLY A CA 1
ATOM 668 C C . GLY A 1 84 ? 21.836 -3.777 -25.390 1.00 84.38 84 GLY A C 1
ATOM 669 O O . GLY A 1 84 ? 22.824 -3.566 -26.087 1.00 84.38 84 GLY A O 1
ATOM 670 N N . GLU A 1 85 ? 21.381 -5.003 -25.111 1.00 60.53 85 GLU A N 1
ATOM 671 C CA . GLU A 1 85 ? 21.785 -6.248 -25.796 1.00 60.53 85 GLU A CA 1
ATOM 672 C C . GLU A 1 85 ? 20.897 -6.486 -27.022 1.00 60.53 85 GLU A C 1
ATOM 674 O O . GLU A 1 85 ? 21.452 -6.854 -28.080 1.00 60.53 85 GLU A O 1
#